Protein AF-A0A9N9DLJ7-F1 (afdb_monomer_lite)

Secondary structure (DSSP, 8-state):
-PPP----SSB-TTS-B-S-SSTT-GGGEEEEEHHHHH----BGGGTBPPPPPP-HHHHT-EEEEEHHHHHHHHHHHS--

Radius of gyration: 17.9 Å; chains: 1; bounding box: 40×24×50 Å

Sequence (80 aa):
VQTQKWSFGTINEDGSVNDCNAPNNPHYIVNIPVSDVFYDPPVPAIAYVPLTPPPAALMAANITIDLYEVQQNVLISQPD

Organism: NCBI:txid144539

pLDDT: mean 88.05, std 7.32, range [57.09, 96.69]

Structure (mmCIF, N/CA/C/O backbone):
data_AF-A0A9N9DLJ7-F1
#
_entry.id   AF-A0A9N9DLJ7-F1
#
loop_
_atom_site.group_PDB
_atom_site.id
_atom_site.type_symbol
_atom_site.label_atom_id
_atom_site.label_alt_id
_atom_site.label_comp_id
_atom_site.label_asym_id
_atom_site.label_entity_id
_atom_site.label_seq_id
_atom_site.pdbx_PDB_ins_code
_atom_site.Cartn_x
_atom_site.Cartn_y
_atom_site.Cartn_z
_atom_site.occupancy
_atom_site.B_iso_or_equiv
_atom_site.auth_seq_id
_atom_site.auth_comp_id
_atom_site.auth_asym_id
_atom_site.auth_atom_id
_atom_site.pdbx_PDB_model_num
ATOM 1 N N . VAL A 1 1 ? 0.375 -14.744 -11.575 1.00 57.09 1 VAL A N 1
ATOM 2 C CA . VAL A 1 1 ? 0.585 -13.511 -10.784 1.00 57.09 1 VAL A CA 1
ATOM 3 C C . VAL A 1 1 ? 0.059 -13.785 -9.386 1.00 57.09 1 VAL A C 1
ATOM 5 O O . VAL A 1 1 ? -1.064 -14.263 -9.288 1.00 57.09 1 VAL A O 1
ATOM 8 N N . GLN A 1 2 ? 0.867 -13.620 -8.337 1.00 67.62 2 GLN A N 1
ATOM 9 C CA . GLN A 1 2 ? 0.383 -13.754 -6.958 1.00 67.62 2 GLN A CA 1
ATOM 10 C C . GLN A 1 2 ? -0.273 -12.433 -6.553 1.00 67.62 2 GLN A C 1
ATOM 12 O O . GLN A 1 2 ? 0.334 -11.379 -6.711 1.00 67.62 2 GLN A O 1
ATOM 17 N N . THR A 1 3 ? -1.508 -12.483 -6.063 1.00 77.25 3 THR A N 1
ATOM 18 C CA . THR A 1 3 ? -2.189 -11.303 -5.526 1.00 77.25 3 THR A CA 1
ATOM 19 C C . THR A 1 3 ? -1.822 -11.152 -4.058 1.00 77.25 3 THR A C 1
ATOM 21 O O . THR A 1 3 ? -2.098 -12.049 -3.264 1.00 77.25 3 THR A O 1
ATOM 24 N N . GLN A 1 4 ? -1.222 -10.020 -3.699 1.00 80.94 4 GLN A N 1
ATOM 25 C CA . GLN A 1 4 ? -1.019 -9.641 -2.305 1.00 80.94 4 GLN A CA 1
ATOM 26 C C . GLN A 1 4 ? -2.289 -8.973 -1.769 1.00 80.94 4 GLN A C 1
ATOM 28 O O . GLN A 1 4 ? -2.963 -8.233 -2.487 1.00 80.94 4 GLN A O 1
ATOM 33 N N . LYS A 1 5 ? -2.639 -9.282 -0.521 1.00 85.12 5 LYS A N 1
ATOM 34 C CA . LYS A 1 5 ? -3.780 -8.705 0.193 1.00 85.12 5 LYS A CA 1
ATOM 35 C C . LYS A 1 5 ? -3.317 -8.305 1.586 1.00 85.12 5 LYS A C 1
ATOM 37 O O . LYS A 1 5 ? -2.561 -9.050 2.206 1.00 85.12 5 LYS A O 1
ATOM 42 N N . TRP A 1 6 ? -3.808 -7.171 2.068 1.00 87.31 6 TRP A N 1
ATOM 43 C CA . TRP A 1 6 ? -3.542 -6.674 3.413 1.00 87.31 6 TRP A CA 1
ATOM 44 C C . TRP A 1 6 ? -4.865 -6.447 4.131 1.00 87.31 6 TRP A C 1
ATOM 46 O O . TRP A 1 6 ? -5.778 -5.846 3.565 1.00 87.31 6 TRP A O 1
ATOM 56 N N . SER A 1 7 ? -4.950 -6.931 5.366 1.00 86.94 7 SER A N 1
ATOM 57 C CA . SER A 1 7 ? -6.046 -6.610 6.277 1.00 86.94 7 SER A CA 1
ATOM 58 C C . SER A 1 7 ? -5.660 -5.375 7.084 1.00 86.94 7 SER A C 1
ATOM 60 O O . SER A 1 7 ? -4.550 -5.299 7.608 1.00 86.94 7 SER A O 1
ATOM 62 N N . PHE A 1 8 ? -6.564 -4.404 7.159 1.00 90.19 8 PHE A N 1
ATOM 63 C CA . PHE A 1 8 ? -6.375 -3.143 7.870 1.00 90.19 8 PHE A CA 1
ATOM 64 C C . PHE A 1 8 ? -7.711 -2.663 8.438 1.00 90.19 8 PHE A C 1
ATOM 66 O O . PHE A 1 8 ? -8.759 -3.207 8.090 1.00 90.19 8 PHE A O 1
ATOM 73 N N . GLY A 1 9 ? -7.672 -1.644 9.294 1.00 89.62 9 GLY A N 1
ATOM 74 C CA . GLY A 1 9 ? -8.833 -1.208 10.064 1.00 89.62 9 GLY A CA 1
ATOM 75 C C . GLY A 1 9 ? -8.594 -1.423 11.549 1.00 89.62 9 GLY A C 1
ATOM 76 O O . GLY A 1 9 ? -8.103 -2.476 11.916 1.00 89.62 9 GLY A O 1
ATOM 77 N N . THR A 1 10 ? -8.970 -0.477 12.406 1.00 92.69 10 THR A N 1
ATOM 78 C CA . THR A 1 10 ? -8.797 -0.591 13.870 1.00 92.69 10 THR A CA 1
ATOM 79 C C . THR A 1 10 ? -9.526 -1.794 14.482 1.00 92.69 10 THR A C 1
ATOM 81 O O . THR A 1 10 ? -9.129 -2.295 15.534 1.00 92.69 10 THR A O 1
ATOM 84 N N . ILE A 1 11 ? -10.594 -2.258 13.829 1.00 90.94 11 ILE A N 1
ATOM 85 C CA . ILE A 1 11 ? -11.398 -3.408 14.242 1.00 90.94 11 ILE A CA 1
ATOM 86 C C . ILE A 1 11 ? -11.279 -4.494 13.171 1.00 90.94 11 ILE A C 1
ATOM 88 O O . ILE A 1 11 ? -11.494 -4.230 11.989 1.00 90.94 11 ILE A O 1
ATOM 92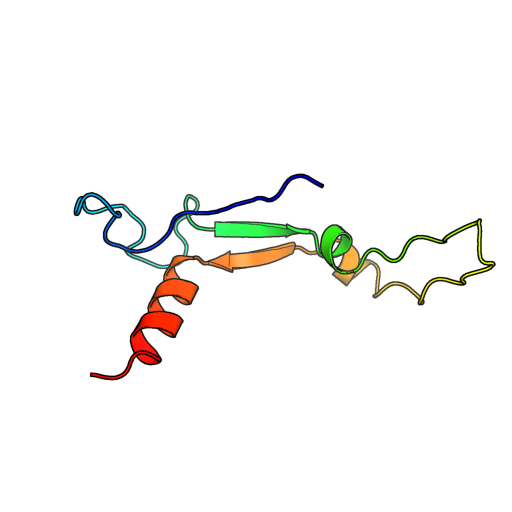 N N . ASN A 1 12 ? -10.940 -5.709 13.593 1.00 88.19 12 ASN A N 1
ATOM 93 C CA . ASN A 1 12 ? -10.912 -6.898 12.747 1.00 88.19 12 ASN A CA 1
ATOM 94 C C . ASN A 1 12 ? -12.335 -7.374 12.402 1.00 88.19 12 ASN A C 1
ATOM 96 O O . ASN A 1 12 ? -13.307 -7.020 13.067 1.00 88.19 12 ASN A O 1
ATOM 100 N N . GLU A 1 13 ? -12.461 -8.257 11.407 1.00 85.44 13 GLU A N 1
ATOM 101 C CA . GLU A 1 13 ? -13.756 -8.845 11.015 1.00 85.44 13 GLU A CA 1
ATOM 102 C C . GLU A 1 13 ? -14.443 -9.624 12.153 1.00 85.44 13 GLU A C 1
ATOM 104 O O . GLU A 1 13 ? -15.669 -9.707 12.193 1.00 85.44 13 GLU A O 1
ATOM 109 N N . ASP 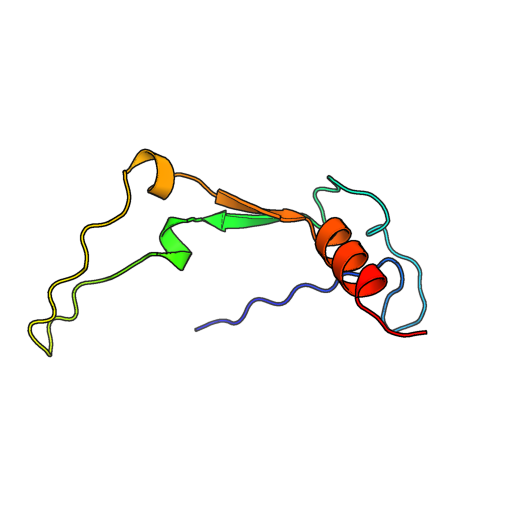A 1 14 ? -13.672 -10.167 13.098 1.00 91.50 14 ASP A N 1
ATOM 110 C CA . ASP A 1 14 ? -14.179 -10.870 14.282 1.00 91.50 14 ASP A CA 1
ATOM 111 C C . ASP A 1 14 ? -14.580 -9.931 15.440 1.00 91.50 14 ASP A C 1
ATOM 113 O O . ASP A 1 14 ? -15.013 -10.394 16.496 1.00 91.50 14 ASP A O 1
ATOM 117 N N . GLY A 1 15 ? -14.445 -8.613 15.253 1.00 89.62 15 GLY A N 1
ATOM 118 C CA . GLY A 1 15 ? -14.755 -7.587 16.246 1.00 89.62 15 GLY A CA 1
ATOM 119 C C . GLY A 1 15 ? -13.638 -7.309 17.256 1.00 89.62 15 GLY A C 1
ATOM 120 O O . GLY A 1 15 ? -13.810 -6.449 18.121 1.00 89.62 15 GLY A O 1
ATOM 121 N N . SER A 1 16 ? -12.496 -7.998 17.171 1.00 93.69 16 SER A N 1
ATOM 122 C CA . SER A 1 16 ? -11.336 -7.698 18.013 1.00 93.69 16 SER A CA 1
ATOM 123 C C . SER A 1 16 ? -10.628 -6.413 17.568 1.00 93.69 16 SER A C 1
ATOM 125 O O . SER A 1 16 ? -10.608 -6.064 16.388 1.00 93.69 16 SER A O 1
ATOM 127 N N . VAL A 1 17 ? -10.042 -5.689 18.524 1.00 93.06 17 VAL A N 1
ATOM 128 C CA . VAL A 1 17 ? -9.240 -4.487 18.247 1.00 93.06 17 VAL A CA 1
ATOM 129 C C . VAL A 1 17 ? -7.835 -4.907 17.829 1.00 93.06 17 VAL A C 1
ATOM 131 O O . VAL A 1 17 ? -7.269 -5.831 18.414 1.00 93.06 17 VAL A O 1
ATOM 134 N N . ASN A 1 18 ? -7.257 -4.208 16.856 1.00 91.44 18 ASN A N 1
ATOM 135 C CA . ASN A 1 18 ? -5.866 -4.388 16.458 1.00 91.44 18 ASN A CA 1
ATOM 136 C C . ASN A 1 18 ? -5.058 -3.084 16.570 1.00 91.44 18 ASN A C 1
ATOM 138 O O . ASN A 1 18 ? -5.561 -2.024 16.951 1.00 91.44 18 ASN A O 1
ATOM 142 N N . ASP A 1 19 ? -3.780 -3.180 16.215 1.00 92.75 19 ASP A N 1
ATOM 143 C CA . ASP A 1 19 ? -2.822 -2.079 16.330 1.00 92.75 19 ASP A CA 1
ATOM 144 C C . ASP A 1 19 ? -2.833 -1.113 15.123 1.00 92.75 19 ASP A C 1
ATOM 146 O O . ASP A 1 19 ? -1.960 -0.248 15.011 1.00 92.75 19 ASP A O 1
ATOM 150 N N . CYS A 1 20 ? -3.801 -1.236 14.205 1.00 93.19 20 CYS A N 1
ATOM 151 C CA . CYS A 1 20 ? -4.037 -0.287 13.111 1.00 93.19 20 CYS A CA 1
ATOM 152 C C . CYS A 1 20 ? -4.843 0.912 13.636 1.00 93.19 20 CYS A C 1
ATOM 154 O O . CYS A 1 20 ? -6.009 1.125 13.297 1.00 93.19 20 CYS A O 1
ATOM 156 N N . ASN A 1 21 ? -4.247 1.668 14.555 1.00 93.81 21 ASN A N 1
ATOM 157 C CA . ASN A 1 21 ? -4.923 2.741 15.292 1.00 93.81 21 ASN A CA 1
ATOM 158 C C . ASN A 1 21 ? -4.153 4.073 15.297 1.00 93.81 21 ASN A C 1
ATOM 160 O O . ASN A 1 21 ? -4.635 5.053 15.864 1.00 93.81 21 ASN A O 1
ATOM 164 N N . ALA A 1 22 ? -2.985 4.120 14.655 1.00 94.81 22 ALA A N 1
ATOM 165 C CA . ALA A 1 22 ? -2.167 5.312 14.498 1.00 94.81 22 ALA A CA 1
ATOM 166 C C . ALA A 1 22 ? -1.323 5.220 13.212 1.00 94.81 22 ALA A C 1
ATOM 168 O O . ALA A 1 22 ? -0.983 4.109 12.789 1.00 94.81 22 ALA A O 1
ATOM 169 N N . PRO A 1 23 ? -0.951 6.364 12.607 1.00 95.75 23 PRO A N 1
ATOM 170 C CA . PRO A 1 23 ? -0.070 6.381 11.446 1.00 95.75 23 PRO A CA 1
ATOM 171 C C . PRO A 1 23 ? 1.359 5.971 11.827 1.00 95.75 23 PRO A C 1
ATOM 173 O O . PRO A 1 23 ? 1.770 6.060 12.986 1.00 95.75 23 PRO A O 1
ATOM 176 N N . ASN A 1 24 ? 2.146 5.602 10.823 1.00 95.75 24 ASN A N 1
ATOM 177 C CA . ASN A 1 24 ? 3.548 5.196 10.898 1.00 95.75 24 ASN A CA 1
ATOM 178 C C . ASN A 1 24 ? 3.811 3.902 11.689 1.00 95.75 24 ASN A C 1
ATOM 180 O O . ASN A 1 24 ? 4.945 3.664 12.110 1.00 95.75 24 ASN A O 1
ATOM 184 N N . ASN A 1 25 ? 2.804 3.045 11.886 1.00 94.81 25 ASN A N 1
ATOM 185 C CA . ASN A 1 25 ? 3.021 1.724 12.474 1.00 94.81 25 ASN A CA 1
ATOM 186 C C . ASN A 1 25 ? 3.656 0.780 11.428 1.00 94.81 25 ASN A C 1
ATOM 188 O O . ASN A 1 25 ? 2.991 0.452 10.443 1.00 94.81 25 ASN A O 1
ATOM 192 N N . PRO A 1 26 ? 4.891 0.272 11.631 1.00 94.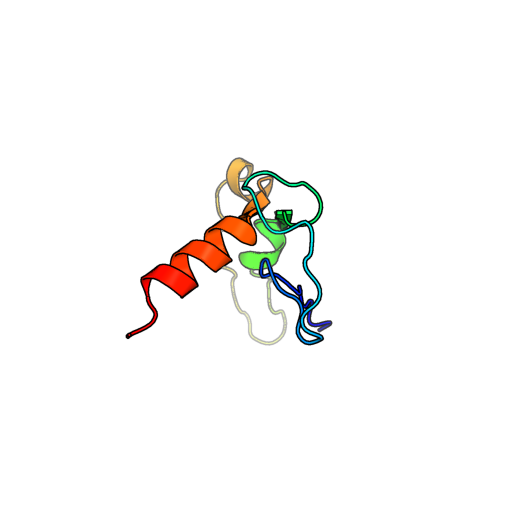75 26 PRO A N 1
ATOM 193 C CA . PRO A 1 26 ? 5.586 -0.551 10.638 1.00 94.75 26 PRO A CA 1
ATOM 194 C C . PRO A 1 26 ? 4.841 -1.821 10.210 1.00 94.75 26 PRO A C 1
ATOM 196 O O . PRO A 1 26 ? 5.059 -2.297 9.101 1.00 94.75 26 PRO A O 1
ATOM 199 N N . HIS A 1 27 ? 3.958 -2.370 11.054 1.00 92.94 27 HIS A N 1
ATOM 200 C CA . HIS A 1 27 ? 3.150 -3.548 10.709 1.00 92.94 27 HIS A CA 1
ATOM 201 C C . HIS A 1 27 ? 2.049 -3.254 9.677 1.00 92.94 27 HIS A C 1
ATOM 203 O O . HIS A 1 27 ? 1.539 -4.180 9.052 1.00 92.94 27 HIS A O 1
ATOM 209 N N . TYR A 1 28 ? 1.706 -1.979 9.484 1.00 95.25 28 TYR A N 1
ATOM 210 C CA . TYR A 1 28 ? 0.649 -1.512 8.584 1.00 95.25 28 TYR A CA 1
ATOM 211 C C . TYR A 1 28 ? 1.186 -0.588 7.483 1.00 95.25 28 TYR A C 1
ATOM 213 O O . TYR A 1 28 ? 0.416 0.111 6.828 1.00 95.25 28 TYR A O 1
ATOM 221 N N . ILE A 1 29 ? 2.504 -0.601 7.259 1.00 96.12 29 ILE A N 1
ATOM 222 C CA . ILE A 1 29 ? 3.146 0.087 6.141 1.00 96.12 29 ILE A CA 1
ATOM 223 C C . ILE A 1 29 ? 3.412 -0.913 5.019 1.00 96.12 29 ILE A C 1
ATOM 225 O O . ILE A 1 29 ? 4.072 -1.936 5.211 1.00 96.12 29 ILE A O 1
ATOM 229 N N . VAL A 1 30 ? 2.960 -0.573 3.815 1.00 95.12 30 VAL A N 1
ATOM 230 C CA . VAL A 1 30 ? 3.260 -1.313 2.589 1.00 95.12 30 VAL A CA 1
ATOM 231 C C . VAL A 1 30 ? 4.242 -0.505 1.756 1.00 95.12 30 VAL A C 1
ATOM 233 O O . VAL A 1 30 ? 3.974 0.641 1.406 1.00 95.12 30 VAL A O 1
ATOM 236 N N . ASN A 1 31 ? 5.378 -1.112 1.418 1.00 95.00 31 ASN A N 1
ATOM 237 C CA . ASN A 1 31 ? 6.355 -0.528 0.505 1.00 95.00 31 ASN A CA 1
ATOM 238 C C . ASN A 1 31 ? 6.338 -1.300 -0.808 1.00 95.00 31 ASN A C 1
ATOM 240 O O . ASN A 1 31 ? 6.664 -2.486 -0.835 1.00 95.00 31 ASN A O 1
ATOM 244 N N . ILE A 1 32 ? 5.971 -0.612 -1.882 1.00 92.12 32 ILE A N 1
ATOM 245 C CA . ILE A 1 32 ? 5.939 -1.167 -3.231 1.00 92.12 32 ILE A CA 1
ATOM 246 C C . ILE A 1 32 ? 7.056 -0.497 -4.028 1.00 92.12 32 ILE A C 1
ATOM 248 O O . ILE A 1 32 ? 7.019 0.727 -4.178 1.00 92.12 32 ILE A O 1
ATOM 252 N N . PRO A 1 33 ? 8.045 -1.240 -4.547 1.00 92.31 33 PRO A N 1
ATOM 253 C CA . PRO A 1 33 ? 9.041 -0.664 -5.436 1.00 92.31 33 PRO A CA 1
ATOM 254 C C . PRO A 1 33 ? 8.365 0.004 -6.635 1.00 92.31 33 PRO A C 1
ATOM 256 O O . PRO A 1 33 ? 7.509 -0.595 -7.288 1.00 92.31 33 PRO A O 1
ATOM 259 N N . VAL A 1 34 ? 8.761 1.235 -6.964 1.00 90.56 34 VAL A N 1
ATOM 260 C CA . VAL A 1 34 ? 8.253 1.938 -8.159 1.00 90.56 34 VAL A CA 1
ATOM 261 C C . VAL A 1 34 ? 8.531 1.114 -9.418 1.00 90.56 34 VAL A C 1
ATOM 263 O O . VAL A 1 34 ? 7.709 1.085 -10.336 1.00 90.56 34 VAL A O 1
ATOM 266 N N . SER A 1 35 ? 9.651 0.385 -9.436 1.00 87.88 35 SER A N 1
ATOM 267 C CA . SER A 1 35 ? 9.984 -0.543 -10.510 1.00 87.88 35 SER A CA 1
ATOM 268 C C . SER A 1 35 ? 8.908 -1.577 -10.768 1.00 87.88 35 SER A C 1
ATOM 270 O O . SER A 1 35 ? 8.673 -1.875 -11.925 1.00 87.88 35 SER A O 1
ATOM 272 N N . ASP A 1 36 ? 8.225 -2.079 -9.744 1.00 87.44 36 ASP A N 1
ATOM 273 C CA . ASP A 1 36 ? 7.245 -3.154 -9.905 1.00 87.44 36 ASP A CA 1
ATOM 274 C C . ASP A 1 36 ? 5.918 -2.640 -10.483 1.00 87.44 36 ASP A C 1
ATOM 276 O O . ASP A 1 36 ? 5.180 -3.397 -11.111 1.00 87.44 36 ASP A O 1
ATOM 280 N N . VAL A 1 37 ? 5.623 -1.347 -10.304 1.00 85.06 37 VAL A N 1
ATOM 281 C CA . VAL A 1 37 ? 4.396 -0.698 -10.798 1.00 85.06 37 VAL A CA 1
ATOM 282 C C . VAL A 1 37 ? 4.561 -0.182 -12.224 1.00 85.06 37 VAL A C 1
ATOM 284 O O . VAL A 1 37 ? 3.652 -0.317 -13.039 1.00 85.06 37 VAL A O 1
ATOM 287 N N . PHE A 1 38 ? 5.714 0.414 -12.529 1.00 84.31 38 PHE A N 1
ATOM 288 C CA . PHE A 1 38 ? 5.978 1.069 -13.815 1.00 84.31 38 PHE A CA 1
ATOM 289 C C . PHE A 1 38 ? 6.871 0.240 -14.745 1.00 84.31 38 PHE A C 1
ATOM 291 O O . PHE A 1 38 ? 7.390 0.770 -15.729 1.00 84.31 38 PHE A O 1
ATOM 298 N N . TYR A 1 39 ? 7.087 -1.045 -14.447 1.00 81.81 39 TYR A N 1
ATOM 299 C CA . TYR A 1 39 ? 7.846 -1.921 -15.332 1.00 81.81 39 TYR A CA 1
ATOM 300 C C . TYR A 1 39 ? 7.127 -2.093 -16.671 1.00 81.81 39 TYR A C 1
ATOM 302 O O . TYR A 1 39 ? 6.053 -2.690 -16.736 1.00 81.81 39 TYR A O 1
ATOM 310 N N . ASP A 1 40 ? 7.762 -1.622 -17.740 1.00 83.50 40 ASP A N 1
ATOM 311 C CA . ASP A 1 40 ? 7.321 -1.848 -19.113 1.00 83.50 40 ASP A CA 1
ATOM 312 C C . ASP A 1 40 ? 8.364 -2.700 -19.858 1.00 83.50 40 ASP A C 1
ATOM 314 O O . ASP A 1 40 ? 9.365 -2.174 -20.357 1.00 83.50 40 ASP A O 1
ATOM 318 N N . PRO A 1 41 ? 8.221 -4.038 -19.868 1.00 78.62 41 PRO A N 1
ATOM 319 C CA . PRO A 1 41 ? 9.164 -4.902 -20.555 1.00 78.62 41 PRO A CA 1
ATOM 320 C C . PRO A 1 41 ? 8.968 -4.866 -22.073 1.00 78.62 41 PRO A C 1
ATOM 322 O O . PRO A 1 41 ? 7.838 -4.820 -22.563 1.00 78.62 41 PRO A O 1
ATOM 325 N N . PRO A 1 42 ? 10.047 -5.031 -22.857 1.00 79.31 42 PRO A N 1
ATOM 326 C CA . PRO A 1 42 ? 9.904 -5.326 -24.275 1.00 79.31 42 PRO A CA 1
ATOM 327 C C . PRO A 1 42 ? 9.148 -6.644 -24.459 1.00 79.31 42 PRO A C 1
ATOM 329 O O . PRO A 1 42 ? 9.457 -7.639 -23.802 1.00 79.31 42 PRO A O 1
ATOM 332 N N . VAL A 1 43 ? 8.181 -6.658 -25.381 1.00 81.94 43 VAL A N 1
ATOM 333 C CA . VAL A 1 43 ? 7.426 -7.863 -25.754 1.00 81.94 43 VAL A CA 1
ATOM 334 C C . VAL A 1 43 ? 7.934 -8.346 -27.115 1.00 81.94 43 VAL A C 1
ATOM 336 O O . VAL A 1 43 ? 7.534 -7.797 -28.148 1.00 81.94 43 VAL A O 1
ATOM 339 N N . PRO A 1 44 ? 8.800 -9.381 -27.160 1.00 76.06 44 PRO A N 1
ATOM 340 C CA . PRO A 1 44 ? 9.492 -9.772 -28.391 1.00 76.06 44 PRO A CA 1
ATOM 341 C C . PRO A 1 44 ? 8.549 -10.224 -29.512 1.00 76.06 44 PRO A C 1
ATOM 343 O O . PRO A 1 44 ? 8.881 -10.106 -30.687 1.00 76.06 44 PRO A O 1
ATOM 346 N N . ALA A 1 45 ? 7.364 -10.729 -29.158 1.00 79.38 45 ALA A N 1
ATOM 347 C CA . ALA A 1 45 ? 6.425 -11.340 -30.095 1.00 79.38 45 ALA A CA 1
ATOM 348 C C . ALA A 1 45 ? 5.687 -10.344 -31.010 1.00 79.38 45 ALA A C 1
ATOM 350 O O . ALA A 1 45 ? 5.150 -10.761 -32.031 1.00 79.38 45 ALA A O 1
ATOM 351 N N . ILE A 1 46 ? 5.632 -9.055 -30.654 1.00 82.06 46 ILE A N 1
ATOM 352 C CA . ILE A 1 46 ? 4.787 -8.063 -31.349 1.00 82.06 46 ILE A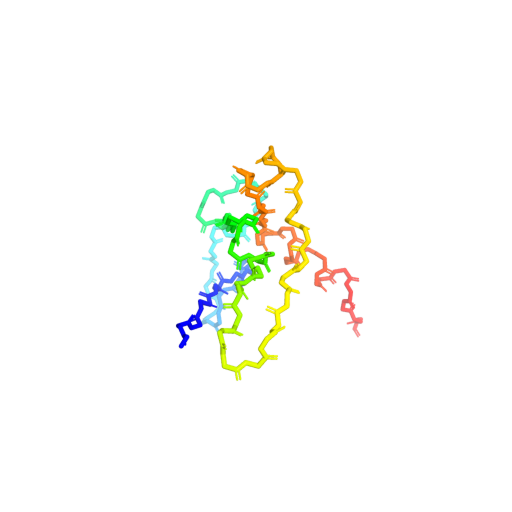 CA 1
ATOM 353 C C . ILE A 1 46 ? 5.540 -6.794 -31.770 1.00 82.06 46 ILE A C 1
ATOM 355 O O . ILE A 1 46 ? 4.909 -5.786 -32.069 1.00 82.06 46 ILE A O 1
ATOM 359 N N . ALA A 1 47 ? 6.879 -6.825 -31.787 1.00 81.25 47 ALA A N 1
ATOM 360 C CA . ALA A 1 47 ? 7.721 -5.652 -32.061 1.00 81.25 47 ALA A CA 1
ATOM 361 C C . ALA A 1 47 ? 7.355 -4.418 -31.205 1.00 81.25 47 ALA A C 1
ATOM 363 O O . ALA A 1 47 ? 7.536 -3.275 -31.626 1.00 81.25 47 ALA A O 1
ATOM 364 N N . TYR A 1 48 ? 6.829 -4.651 -29.999 1.00 82.75 48 TYR A N 1
ATOM 365 C CA . TYR A 1 48 ? 6.481 -3.585 -29.071 1.00 82.75 48 TYR A CA 1
ATOM 366 C C . TYR A 1 48 ? 7.755 -2.934 -28.536 1.00 82.75 48 TYR A C 1
ATOM 368 O O . TYR A 1 48 ? 8.647 -3.621 -28.029 1.00 82.75 48 TYR A O 1
ATOM 376 N N . VAL A 1 49 ? 7.822 -1.609 -28.652 1.00 81.69 49 VAL A N 1
ATOM 377 C CA . VAL A 1 49 ? 8.893 -0.791 -28.084 1.00 81.69 49 VAL A CA 1
ATOM 378 C C . VAL A 1 49 ? 8.392 -0.238 -26.751 1.00 81.69 49 VAL A C 1
ATOM 380 O O . VAL A 1 49 ? 7.414 0.510 -26.766 1.00 81.69 49 VAL A O 1
ATOM 383 N N . PRO A 1 50 ? 9.039 -0.580 -25.624 1.00 82.69 50 PRO A N 1
ATOM 384 C CA . PRO A 1 50 ? 8.685 -0.027 -24.327 1.00 82.69 50 PRO A CA 1
ATOM 385 C C . PRO A 1 50 ? 8.759 1.489 -24.289 1.00 82.69 50 PRO A C 1
ATOM 387 O O . PRO A 1 50 ? 9.584 2.113 -24.966 1.00 82.69 50 PRO A O 1
ATOM 390 N N . LEU A 1 51 ? 7.948 2.072 -23.419 1.00 83.19 51 LEU A N 1
ATOM 391 C CA . LEU A 1 51 ? 8.098 3.463 -23.042 1.00 83.19 51 LEU A CA 1
ATOM 392 C C . LEU A 1 51 ? 9.453 3.682 -22.367 1.00 83.19 51 LEU A C 1
ATOM 394 O O . LEU A 1 51 ? 10.006 2.807 -21.696 1.00 83.19 51 LEU A O 1
ATOM 398 N N . THR A 1 52 ? 9.996 4.886 -22.540 1.00 81.75 52 THR A N 1
ATOM 399 C CA . THR A 1 52 ? 11.195 5.286 -21.807 1.00 81.75 52 THR A CA 1
ATOM 400 C C . THR A 1 52 ? 10.899 5.209 -20.306 1.00 81.75 52 THR A C 1
ATOM 402 O O . THR A 1 52 ? 9.937 5.843 -19.860 1.00 81.75 52 THR A O 1
ATOM 405 N N . PRO A 1 53 ? 11.696 4.456 -19.523 1.00 77.00 53 PRO A N 1
ATOM 406 C CA . PRO A 1 53 ? 11.448 4.339 -18.100 1.00 77.00 53 PRO A CA 1
ATOM 407 C C . PRO A 1 53 ? 11.573 5.707 -17.415 1.00 77.00 53 PRO A C 1
ATOM 409 O O . PRO A 1 53 ? 12.356 6.555 -17.865 1.00 77.00 53 PRO A O 1
ATOM 412 N N . PRO A 1 54 ? 10.845 5.926 -16.307 1.00 83.88 54 PRO A N 1
ATOM 413 C CA . PRO A 1 54 ? 11.061 7.079 -15.446 1.00 83.88 54 PRO A CA 1
ATOM 414 C C . PRO A 1 54 ? 12.541 7.234 -15.037 1.00 83.88 54 PRO A C 1
ATOM 416 O O . PRO A 1 54 ? 13.299 6.259 -15.051 1.00 83.88 54 PRO A O 1
ATOM 419 N N . PRO A 1 55 ? 12.973 8.445 -14.631 1.00 88.75 55 PRO A N 1
ATOM 420 C CA . PRO A 1 55 ? 14.311 8.686 -14.096 1.00 88.75 55 PRO A CA 1
ATOM 421 C C . PRO A 1 55 ? 14.768 7.612 -13.100 1.00 88.75 55 PRO A C 1
ATOM 423 O O . PRO A 1 55 ? 14.013 7.229 -12.209 1.00 88.75 55 PRO A O 1
ATOM 426 N N . ALA A 1 56 ? 16.029 7.178 -13.197 1.00 86.25 56 ALA A N 1
ATOM 427 C CA . ALA A 1 56 ? 16.569 6.087 -12.375 1.00 86.25 56 ALA A CA 1
ATOM 428 C C . ALA A 1 56 ? 16.385 6.306 -10.860 1.00 86.25 56 ALA A C 1
ATOM 430 O O . ALA A 1 56 ? 16.137 5.356 -10.124 1.00 86.25 56 ALA A O 1
ATOM 431 N N . ALA A 1 57 ? 16.447 7.561 -10.400 1.00 86.50 57 ALA A N 1
ATOM 432 C CA . ALA A 1 57 ? 16.188 7.913 -9.005 1.00 86.50 57 ALA A CA 1
ATOM 433 C C . ALA A 1 57 ? 14.748 7.590 -8.563 1.00 86.50 57 ALA A C 1
ATOM 435 O O . ALA A 1 57 ? 14.546 7.142 -7.441 1.00 86.50 57 ALA A O 1
ATOM 436 N N . LEU A 1 58 ? 13.760 7.778 -9.447 1.00 86.81 58 LEU A N 1
ATOM 437 C CA . LEU A 1 58 ? 12.372 7.392 -9.185 1.00 86.81 58 LEU A CA 1
ATOM 438 C C . LEU A 1 58 ? 12.209 5.874 -9.238 1.00 86.81 58 LEU A C 1
ATOM 440 O O . LEU A 1 58 ? 11.521 5.310 -8.399 1.00 86.81 58 LEU A O 1
ATOM 444 N N . MET A 1 59 ? 12.891 5.208 -10.169 1.00 88.69 59 MET A N 1
ATOM 445 C CA . MET A 1 59 ? 12.856 3.746 -10.286 1.00 88.69 59 MET A CA 1
ATOM 446 C C . MET A 1 59 ? 13.465 3.018 -9.079 1.00 88.69 59 MET A C 1
ATOM 448 O O . MET A 1 59 ? 13.108 1.872 -8.828 1.00 88.69 59 MET A O 1
ATOM 452 N N . ALA A 1 60 ? 14.357 3.673 -8.329 1.00 89.81 60 ALA A N 1
ATOM 453 C CA . ALA A 1 60 ? 14.945 3.156 -7.092 1.00 89.81 60 ALA A CA 1
ATOM 454 C C . ALA A 1 60 ? 14.126 3.486 -5.826 1.00 89.81 60 ALA A C 1
ATOM 456 O O . ALA A 1 60 ? 14.527 3.108 -4.725 1.00 89.81 60 ALA A O 1
ATOM 457 N N . ALA A 1 61 ? 13.018 4.220 -5.959 1.00 93.38 61 ALA A N 1
ATOM 458 C CA . ALA A 1 61 ? 12.170 4.606 -4.840 1.00 93.38 61 ALA A CA 1
ATOM 459 C C . ALA A 1 61 ? 11.082 3.558 -4.548 1.00 93.38 61 ALA A C 1
ATOM 461 O O . ALA A 1 61 ? 10.765 2.702 -5.377 1.00 93.38 61 ALA A O 1
ATOM 462 N N . ASN A 1 62 ? 10.465 3.684 -3.370 1.00 94.75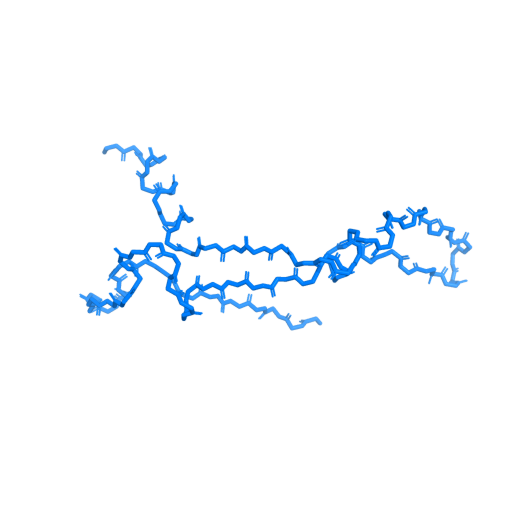 62 ASN A N 1
ATOM 463 C CA . ASN A 1 62 ? 9.268 2.941 -2.991 1.00 94.75 62 ASN A CA 1
ATOM 464 C C . ASN A 1 62 ? 8.063 3.880 -2.939 1.00 94.75 62 ASN A C 1
ATOM 466 O O . ASN A 1 62 ? 8.159 5.011 -2.464 1.00 94.75 62 ASN A O 1
ATOM 470 N N . ILE A 1 63 ? 6.917 3.373 -3.373 1.00 92.75 63 ILE A N 1
ATOM 471 C CA . ILE A 1 63 ? 5.611 3.896 -2.998 1.00 92.75 63 ILE A CA 1
ATOM 472 C C . ILE A 1 63 ? 5.315 3.338 -1.610 1.00 92.75 63 ILE A C 1
ATOM 474 O O . ILE A 1 63 ? 5.173 2.126 -1.439 1.00 92.75 63 ILE A O 1
ATOM 478 N N . THR A 1 64 ? 5.249 4.224 -0.625 1.00 95.62 64 THR A N 1
ATOM 479 C CA . THR A 1 64 ? 4.881 3.876 0.746 1.00 95.62 64 THR A CA 1
ATOM 480 C C . THR A 1 64 ? 3.402 4.167 0.947 1.00 95.62 64 THR A C 1
AT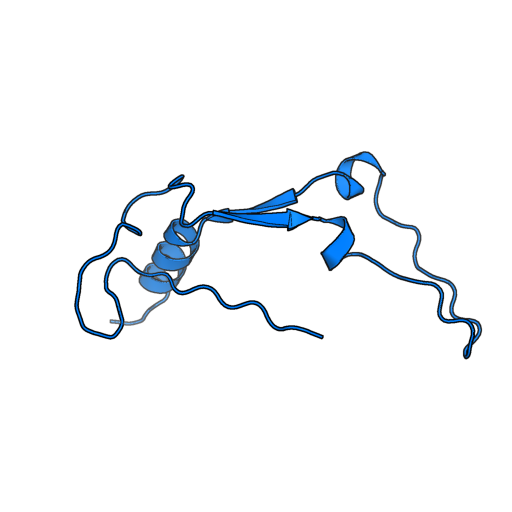OM 482 O O . THR A 1 64 ? 2.947 5.283 0.706 1.00 95.62 64 THR A O 1
ATOM 485 N N . ILE A 1 65 ? 2.656 3.156 1.380 1.00 95.31 65 ILE A N 1
ATOM 486 C CA . ILE A 1 65 ? 1.238 3.252 1.716 1.00 95.31 65 ILE A CA 1
ATOM 487 C C . ILE A 1 65 ? 1.101 2.958 3.205 1.00 95.31 65 ILE A C 1
ATOM 489 O O . ILE A 1 65 ? 1.474 1.874 3.657 1.00 95.31 65 ILE A O 1
ATOM 493 N N . ASP A 1 66 ? 0.550 3.908 3.952 1.00 96.69 66 ASP A N 1
ATOM 494 C CA . ASP A 1 66 ? 0.135 3.703 5.335 1.00 96.69 66 ASP A CA 1
ATOM 495 C C . ASP A 1 66 ? -1.335 3.266 5.360 1.00 96.69 66 ASP A C 1
ATOM 497 O O . ASP A 1 66 ? -2.238 4.016 4.977 1.00 96.69 66 ASP A O 1
ATOM 501 N N . LEU A 1 67 ? -1.590 2.029 5.791 1.00 95.75 67 LEU A N 1
ATOM 502 C CA . LEU A 1 67 ? -2.942 1.474 5.799 1.00 95.75 67 LEU A CA 1
ATOM 503 C C . LEU A 1 67 ? -3.859 2.157 6.829 1.00 95.75 67 LEU A C 1
ATOM 505 O O . LEU A 1 67 ? -5.078 2.136 6.651 1.00 95.75 67 LEU A O 1
ATOM 509 N N . TYR A 1 68 ? -3.309 2.810 7.860 1.00 95.50 68 TYR A N 1
ATOM 510 C CA . TYR A 1 68 ? -4.103 3.641 8.765 1.00 95.50 68 TYR A CA 1
ATOM 511 C C . TYR A 1 68 ? -4.607 4.902 8.053 1.00 95.50 68 TYR A C 1
ATOM 513 O O . TYR A 1 68 ? -5.777 5.258 8.182 1.00 95.50 68 TYR A O 1
ATOM 521 N N . GLU A 1 69 ? -3.775 5.564 7.246 1.00 96.00 69 GLU A N 1
ATOM 522 C CA . GLU A 1 69 ? -4.219 6.726 6.461 1.00 96.00 69 GLU A CA 1
ATOM 523 C C . GLU A 1 69 ? -5.284 6.333 5.430 1.00 96.00 69 GLU A C 1
ATOM 525 O O . GLU A 1 69 ? -6.273 7.048 5.243 1.00 96.00 69 GLU A O 1
ATOM 530 N N . VAL A 1 70 ? -5.135 5.159 4.806 1.00 94.81 70 VAL A N 1
ATOM 531 C CA . VAL A 1 70 ? -6.168 4.590 3.928 1.00 94.81 70 VAL A CA 1
ATOM 532 C C . VAL A 1 70 ? -7.480 4.394 4.690 1.00 94.81 70 VAL A C 1
ATOM 534 O O . VAL A 1 70 ? -8.524 4.825 4.202 1.00 94.81 70 VAL A O 1
ATOM 537 N N . GLN A 1 71 ? -7.442 3.813 5.896 1.00 92.94 71 GLN A N 1
ATOM 538 C CA . GLN A 1 71 ? -8.625 3.676 6.752 1.00 92.94 71 GLN A CA 1
ATOM 539 C C . GLN A 1 71 ? -9.310 5.028 6.991 1.00 92.94 71 GLN A C 1
ATOM 541 O O . GLN A 1 71 ? -10.522 5.130 6.809 1.00 92.94 71 GLN A O 1
ATOM 546 N N . GLN A 1 72 ? -8.563 6.065 7.380 1.00 94.19 72 GLN A N 1
ATOM 547 C CA . GLN A 1 72 ? -9.152 7.376 7.677 1.00 94.19 72 GLN A CA 1
ATOM 548 C C . GLN A 1 72 ? -9.814 8.003 6.446 1.00 94.19 72 GLN A C 1
ATOM 550 O O . GLN A 1 72 ? -10.925 8.520 6.541 1.00 94.19 72 GLN A O 1
ATOM 555 N N . ASN A 1 73 ? -9.183 7.900 5.273 1.00 94.06 73 ASN A N 1
ATOM 556 C CA . ASN A 1 73 ? -9.766 8.395 4.025 1.00 94.06 73 ASN A CA 1
ATOM 557 C C . ASN A 1 73 ? -11.079 7.679 3.669 1.00 94.06 73 ASN A C 1
ATOM 559 O O . ASN A 1 73 ? -12.024 8.320 3.203 1.00 94.06 73 ASN A O 1
ATOM 563 N N . VAL A 1 74 ? -11.156 6.365 3.910 1.00 91.69 74 VAL A N 1
ATOM 564 C CA . VAL A 1 74 ? -12.392 5.592 3.716 1.00 91.69 74 VAL A CA 1
ATOM 565 C C . VAL A 1 74 ? -13.475 6.062 4.685 1.00 91.69 74 VAL A C 1
ATOM 567 O O . VAL A 1 74 ? -14.579 6.347 4.234 1.00 91.69 74 VAL A O 1
ATOM 570 N N . LEU A 1 75 ? -13.159 6.202 5.976 1.00 91.12 75 LEU A N 1
ATOM 571 C CA . LEU A 1 75 ? -14.111 6.654 6.999 1.00 91.12 75 LEU A CA 1
ATOM 572 C C . LEU A 1 75 ? -14.680 8.045 6.690 1.00 91.12 75 LEU A C 1
ATOM 574 O O . LEU A 1 75 ? -15.879 8.253 6.818 1.00 91.12 75 LEU A O 1
ATOM 578 N N . ILE A 1 76 ? -13.847 8.979 6.220 1.00 93.56 76 ILE A N 1
ATOM 579 C CA . ILE A 1 76 ? -14.284 10.333 5.830 1.00 93.56 76 ILE A CA 1
ATOM 580 C C . ILE A 1 76 ? -15.225 10.306 4.615 1.00 93.56 76 ILE A C 1
ATOM 582 O O . ILE A 1 76 ? -16.054 11.197 4.449 1.00 93.56 76 ILE A O 1
ATOM 586 N N . SER A 1 77 ? -15.089 9.304 3.747 1.00 91.75 77 SER A N 1
ATOM 587 C CA . SER A 1 77 ? -15.854 9.200 2.500 1.00 91.75 77 SER A CA 1
ATOM 588 C C . SER A 1 77 ? -17.165 8.423 2.653 1.00 91.75 77 SER A C 1
ATOM 590 O O . SER A 1 77 ? -17.920 8.310 1.684 1.00 91.75 77 SER A O 1
ATOM 592 N N . GLN A 1 78 ? -17.429 7.844 3.826 1.00 84.25 78 GLN A N 1
ATOM 593 C CA . GLN A 1 78 ? -18.653 7.095 4.080 1.00 84.25 78 GLN A CA 1
ATOM 594 C C . GLN A 1 78 ? -19.818 8.051 4.380 1.00 84.25 78 GLN A C 1
ATOM 596 O O . GLN A 1 78 ? -19.644 9.002 5.141 1.00 84.25 78 GLN A O 1
ATOM 601 N N . PRO A 1 79 ? -20.998 7.835 3.771 1.00 77.25 79 PRO A N 1
ATOM 602 C CA . PRO A 1 79 ? -22.208 8.542 4.168 1.00 77.25 79 PRO A CA 1
ATOM 603 C C . PRO A 1 79 ? -22.675 8.069 5.552 1.00 77.25 79 PRO A C 1
ATOM 605 O O . PRO A 1 79 ? -22.444 6.912 5.910 1.00 77.25 79 PRO A O 1
ATOM 608 N N . ASP A 1 80 ? -23.340 8.969 6.280 1.00 70.88 80 ASP A N 1
ATOM 609 C CA . ASP A 1 80 ? -23.979 8.689 7.577 1.00 70.88 80 ASP A CA 1
ATOM 610 C C . ASP A 1 80 ? -25.039 7.572 7.504 1.00 70.88 80 ASP A C 1
ATOM 612 O O . ASP A 1 80 ? -25.788 7.509 6.494 1.00 70.88 80 ASP A O 1
#

Foldseek 3Di:
DDDDDDDADQADPVRDGDPLPDWPDPVQKDWAQPCVVQPDDDDVVPRDDTDDGPDVVSNRGTDIDRRSVVNVVVVVPDDD